Protein AF-A0A9J7HPE2-F1 (afdb_monomer_lite)

Radius of gyration: 26.52 Å; chains: 1; bounding box: 63×33×56 Å

Organism: Branchiostoma floridae (NCBI:txid7739)

Sequence (95 aa):
MSPTNDRYGKKGLVPSTDRIAMAQLAVATSDWVRVDSWESEQDSWLSSVVVARHMKRQVQNKYGSVTESETDGPSRKRRKTQHNGTQPFVMFPST

Secondary structure (DSSP, 8-state):
--PPPGGG--TTPPPHHHHHHHHHHHTTT-SS-----TTTTSSS---HHHHHHHHHHHHHHHH---------------------------PPPP-

pLDDT: mean 80.06, std 19.16, range [41.28, 96.38]

Structure (mmCIF, N/CA/C/O backbone):
data_AF-A0A9J7HPE2-F1
#
_entry.id   AF-A0A9J7HPE2-F1
#
loop_
_atom_site.group_PDB
_atom_site.id
_atom_site.type_symbol
_atom_site.label_atom_id
_atom_site.label_alt_id
_atom_site.label_comp_id
_atom_site.label_asym_id
_atom_site.label_entity_id
_atom_site.label_seq_id
_atom_site.pdbx_PDB_ins_code
_atom_site.Cartn_x
_atom_site.Cartn_y
_atom_site.Cartn_z
_atom_site.occupancy
_atom_site.B_iso_or_equiv
_atom_site.auth_seq_id
_atom_site.auth_comp_id
_atom_site.auth_asym_id
_atom_site.auth_atom_id
_atom_site.pdbx_PDB_model_num
ATOM 1 N N . MET A 1 1 ? -2.844 -3.290 4.970 1.00 88.88 1 MET A N 1
ATOM 2 C CA . MET A 1 1 ? -1.797 -4.059 4.278 1.00 88.88 1 MET A CA 1
ATOM 3 C C . MET A 1 1 ? -1.281 -3.232 3.116 1.00 88.88 1 MET A C 1
ATOM 5 O O . MET A 1 1 ? -2.105 -2.792 2.332 1.00 88.88 1 MET A O 1
ATOM 9 N N . SER A 1 2 ? 0.032 -3.020 3.024 1.00 92.88 2 SER A N 1
ATOM 10 C CA . SER A 1 2 ? 0.678 -2.294 1.919 1.00 92.88 2 SER A CA 1
ATOM 11 C C . SER A 1 2 ? 1.420 -3.293 1.021 1.00 92.88 2 SER A C 1
ATOM 13 O O . SER A 1 2 ? 2.359 -3.929 1.505 1.00 92.88 2 SER A O 1
ATOM 15 N N . PRO A 1 3 ? 0.978 -3.544 -0.225 1.00 91.75 3 PRO A N 1
ATOM 16 C CA . PRO A 1 3 ? 1.695 -4.410 -1.154 1.00 91.75 3 PRO A CA 1
ATOM 17 C C . PRO A 1 3 ? 2.972 -3.738 -1.671 1.00 91.75 3 PRO A C 1
ATOM 19 O O . PRO A 1 3 ? 2.949 -2.607 -2.147 1.00 91.75 3 PRO A O 1
ATOM 22 N N . THR A 1 4 ? 4.086 -4.471 -1.652 1.00 91.81 4 THR A N 1
ATOM 23 C CA . THR A 1 4 ? 5.368 -3.980 -2.176 1.00 91.81 4 THR A CA 1
ATOM 24 C C . THR A 1 4 ? 5.319 -3.692 -3.674 1.00 91.81 4 THR A C 1
ATOM 26 O O . THR A 1 4 ? 4.594 -4.354 -4.417 1.00 91.81 4 THR A O 1
ATOM 29 N N . ASN A 1 5 ? 6.126 -2.732 -4.117 1.00 92.88 5 ASN A N 1
ATOM 30 C CA . ASN A 1 5 ? 6.301 -2.358 -5.517 1.00 92.88 5 ASN A CA 1
ATOM 31 C C . ASN A 1 5 ? 6.845 -3.492 -6.406 1.00 92.88 5 ASN A C 1
ATOM 33 O O . ASN A 1 5 ? 7.686 -4.280 -5.972 1.00 92.88 5 ASN A O 1
ATOM 37 N N . ASP A 1 6 ? 6.440 -3.528 -7.677 1.00 90.25 6 ASP A N 1
ATOM 38 C CA . ASP A 1 6 ? 6.937 -4.511 -8.656 1.00 90.25 6 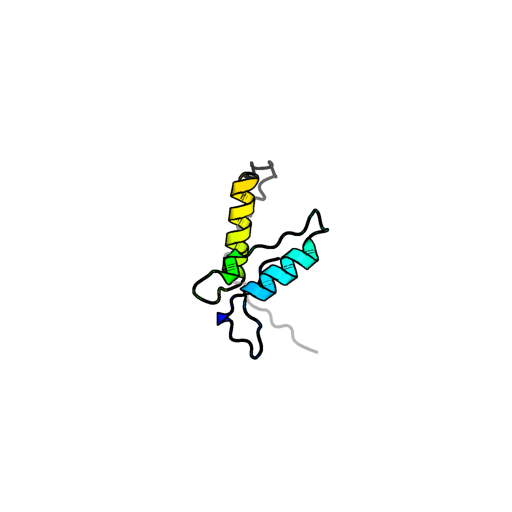ASP A CA 1
ATOM 39 C C . ASP A 1 6 ? 8.446 -4.382 -8.910 1.00 90.25 6 ASP A C 1
ATOM 41 O O . ASP A 1 6 ? 9.149 -5.375 -9.111 1.00 90.25 6 ASP A O 1
ATOM 45 N N . ARG A 1 7 ? 8.987 -3.165 -8.781 1.00 87.12 7 ARG A N 1
ATOM 46 C CA . ARG A 1 7 ? 10.424 -2.877 -8.905 1.00 87.12 7 ARG A CA 1
ATOM 47 C C . ARG A 1 7 ? 11.264 -3.383 -7.738 1.00 87.12 7 ARG A C 1
ATOM 49 O O . ARG A 1 7 ? 12.480 -3.231 -7.770 1.00 87.12 7 ARG A O 1
ATOM 56 N N . TYR A 1 8 ? 10.655 -4.027 -6.742 1.00 86.50 8 TYR A N 1
ATOM 57 C CA . TYR A 1 8 ? 11.398 -4.816 -5.760 1.00 86.50 8 TYR A CA 1
ATOM 58 C C . TYR A 1 8 ? 12.223 -5.932 -6.421 1.00 86.50 8 TYR A C 1
ATOM 60 O O . TYR A 1 8 ? 13.232 -6.361 -5.870 1.00 86.50 8 TYR A O 1
ATOM 68 N N . GLY A 1 9 ? 11.824 -6.393 -7.616 1.00 79.94 9 GLY A N 1
ATOM 69 C CA . GLY A 1 9 ? 12.666 -7.260 -8.444 1.00 79.94 9 GLY A CA 1
ATOM 70 C C . GLY A 1 9 ? 12.768 -8.706 -7.951 1.00 79.94 9 GLY A C 1
ATOM 71 O O . GLY A 1 9 ? 13.653 -9.447 -8.379 1.00 79.94 9 GLY A O 1
ATOM 72 N N . LYS A 1 10 ? 11.863 -9.147 -7.065 1.00 88.44 10 LYS A N 1
ATOM 73 C CA . LYS A 1 10 ? 11.787 -10.554 -6.656 1.00 88.44 10 LYS A CA 1
ATOM 74 C C . LYS A 1 10 ? 11.361 -11.410 -7.851 1.00 88.44 10 LYS A C 1
ATOM 76 O O . LYS A 1 10 ? 10.307 -11.186 -8.442 1.00 88.44 10 LYS A O 1
ATOM 81 N N . LYS A 1 11 ? 12.169 -12.417 -8.194 1.00 89.50 11 LYS A N 1
ATOM 82 C CA . LYS A 1 11 ? 11.874 -13.334 -9.303 1.00 89.50 11 LYS A CA 1
ATOM 83 C C . LYS A 1 11 ? 10.511 -14.006 -9.094 1.00 89.50 11 LYS A C 1
ATOM 85 O O . LYS A 1 11 ? 10.260 -14.569 -8.031 1.00 89.50 11 LYS A O 1
ATOM 90 N N . GLY A 1 12 ? 9.660 -13.949 -10.118 1.00 89.38 12 GLY A N 1
ATOM 91 C CA . GLY A 1 12 ? 8.311 -14.522 -10.083 1.00 89.38 12 GLY A CA 1
ATOM 92 C C . GLY A 1 12 ? 7.289 -13.697 -9.294 1.00 89.38 12 GLY A C 1
ATOM 93 O O . GLY A 1 12 ? 6.234 -14.222 -8.951 1.00 89.38 12 GLY A O 1
ATOM 94 N N . LEU A 1 13 ? 7.585 -12.432 -8.974 1.00 90.62 13 LEU A N 1
ATOM 95 C CA . LEU A 1 13 ? 6.599 -11.543 -8.370 1.00 90.62 13 LEU A CA 1
ATOM 96 C C . LEU A 1 13 ? 5.513 -11.201 -9.398 1.00 90.62 13 LEU A C 1
ATOM 98 O O . LEU A 1 13 ? 5.794 -10.634 -10.450 1.00 90.62 13 LEU A O 1
ATOM 102 N N . VAL A 1 14 ? 4.280 -11.573 -9.068 1.00 92.00 14 VAL A N 1
ATOM 103 C CA . VAL A 1 14 ? 3.072 -11.232 -9.828 1.00 92.00 14 VAL A CA 1
ATOM 104 C C . VAL A 1 14 ? 2.884 -9.704 -9.838 1.00 92.00 14 VAL A C 1
ATOM 106 O O . VAL A 1 14 ? 3.210 -9.076 -8.819 1.00 92.00 14 VAL A O 1
ATOM 109 N N . PRO A 1 15 ? 2.348 -9.106 -10.923 1.00 93.00 15 PRO A N 1
ATOM 110 C CA . PRO A 1 15 ? 2.065 -7.676 -10.987 1.00 93.00 15 PRO A CA 1
ATOM 111 C C . PRO A 1 15 ? 1.328 -7.147 -9.756 1.00 93.00 15 PRO A C 1
ATOM 113 O O . PRO A 1 15 ? 0.475 -7.815 -9.161 1.00 93.00 15 PRO A O 1
ATOM 116 N N . SER A 1 16 ? 1.667 -5.926 -9.361 1.00 92.75 16 SER A N 1
ATOM 117 C CA . SER A 1 16 ? 1.101 -5.264 -8.189 1.00 92.75 16 SER A CA 1
ATOM 118 C C . SER A 1 16 ? -0.414 -5.130 -8.277 1.00 92.75 16 SER A C 1
ATOM 120 O O . SER A 1 16 ? -1.083 -5.326 -7.265 1.00 92.75 16 SER A O 1
ATOM 122 N N . THR A 1 17 ? -0.958 -4.904 -9.474 1.00 93.25 17 THR A N 1
ATOM 123 C CA . THR A 1 17 ? -2.402 -4.845 -9.750 1.00 93.25 17 THR A CA 1
ATOM 124 C C . THR A 1 17 ? -3.131 -6.101 -9.284 1.00 93.25 17 THR A C 1
ATOM 126 O O . THR A 1 17 ? -4.106 -6.013 -8.539 1.00 93.25 17 THR A O 1
ATOM 129 N N . ASP A 1 18 ? -2.619 -7.276 -9.645 1.00 95.38 18 ASP A N 1
ATOM 130 C CA . ASP A 1 18 ? -3.259 -8.552 -9.323 1.00 95.38 18 ASP A CA 1
ATOM 131 C C . ASP A 1 18 ? -3.129 -8.846 -7.828 1.00 95.38 18 ASP A C 1
ATOM 133 O O . ASP A 1 18 ? -4.065 -9.323 -7.186 1.00 95.38 18 ASP A O 1
ATOM 137 N N . ARG A 1 19 ? -1.977 -8.506 -7.234 1.00 95.62 19 ARG A N 1
ATOM 138 C CA . ARG A 1 19 ? -1.750 -8.643 -5.788 1.00 95.62 19 ARG A CA 1
ATOM 139 C C . ARG A 1 19 ? -2.669 -7.737 -4.976 1.00 95.62 19 ARG A C 1
ATOM 141 O O . ARG A 1 19 ? -3.182 -8.180 -3.951 1.00 95.62 19 ARG A O 1
ATOM 148 N N . ILE A 1 20 ? -2.890 -6.499 -5.420 1.00 95.56 20 ILE A N 1
ATOM 149 C CA . ILE A 1 20 ? -3.838 -5.571 -4.796 1.00 95.56 20 ILE A CA 1
ATOM 150 C C . ILE A 1 20 ? -5.254 -6.139 -4.891 1.00 95.56 20 ILE A C 1
ATOM 152 O O . ILE A 1 20 ? -5.925 -6.213 -3.864 1.00 95.56 20 ILE A O 1
ATOM 156 N N . ALA A 1 21 ? -5.683 -6.591 -6.072 1.00 95.69 21 ALA A N 1
ATOM 157 C CA . ALA A 1 21 ? -7.017 -7.157 -6.269 1.00 95.69 21 ALA A CA 1
ATOM 158 C C . ALA A 1 21 ? -7.249 -8.390 -5.379 1.00 95.69 21 ALA A C 1
ATOM 160 O O . ALA A 1 21 ? -8.239 -8.460 -4.651 1.00 95.69 21 ALA A O 1
ATOM 161 N N . MET A 1 22 ? -6.296 -9.328 -5.354 1.00 96.38 22 MET A N 1
ATOM 162 C CA . MET A 1 22 ? -6.358 -10.496 -4.471 1.00 96.38 22 MET A CA 1
ATOM 163 C C . MET A 1 22 ? -6.412 -10.095 -2.996 1.00 96.38 22 MET A C 1
ATOM 165 O O . MET A 1 22 ? -7.216 -10.632 -2.237 1.00 96.38 22 MET A O 1
ATOM 169 N N . ALA A 1 23 ?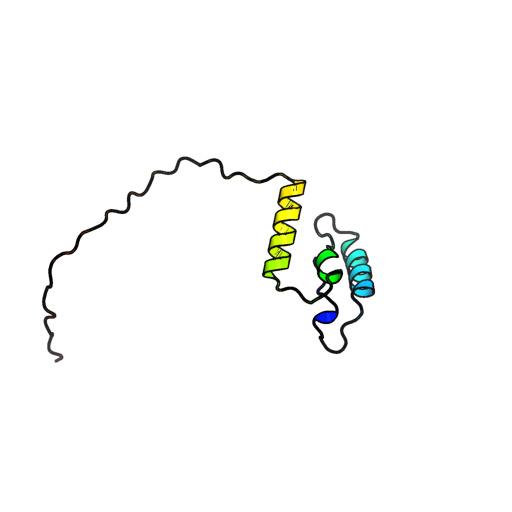 -5.583 -9.137 -2.577 1.00 95.38 23 ALA A N 1
ATOM 170 C CA . ALA A 1 23 ? -5.567 -8.674 -1.197 1.00 95.38 23 ALA A CA 1
ATOM 171 C C . ALA A 1 23 ? -6.878 -7.984 -0.802 1.00 95.38 23 ALA A C 1
ATOM 173 O O . ALA A 1 23 ? -7.355 -8.193 0.309 1.00 95.38 23 ALA A O 1
ATOM 174 N N . GLN A 1 24 ? -7.468 -7.186 -1.696 1.00 95.38 24 GLN A N 1
ATOM 175 C CA . GLN A 1 24 ? -8.756 -6.529 -1.471 1.00 95.38 24 GLN A CA 1
ATOM 176 C C . GLN A 1 24 ? -9.873 -7.554 -1.280 1.00 95.38 24 GLN A C 1
ATOM 178 O O . GLN A 1 24 ? -10.648 -7.427 -0.337 1.00 95.38 24 GLN A O 1
ATOM 183 N N . LEU A 1 25 ? -9.908 -8.597 -2.113 1.00 96.31 25 LEU A N 1
ATOM 184 C CA . LEU A 1 25 ? -10.851 -9.706 -1.955 1.00 96.31 25 LEU A CA 1
ATOM 185 C C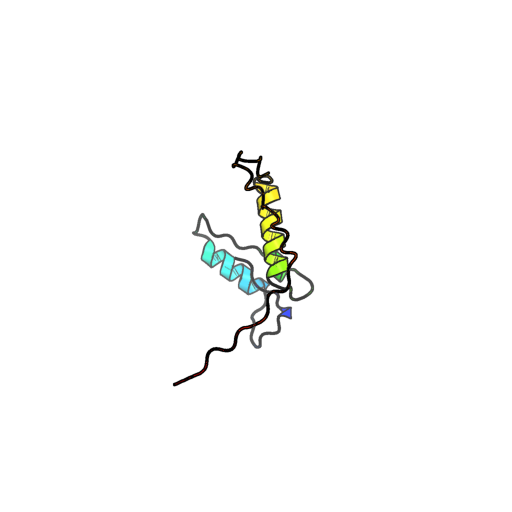 . LEU A 1 25 ? -10.631 -10.451 -0.633 1.00 96.31 25 LEU A C 1
ATOM 187 O O . LEU A 1 25 ? -11.591 -10.745 0.073 1.00 96.31 25 LEU A O 1
ATOM 191 N N . ALA A 1 26 ? -9.375 -10.707 -0.261 1.00 95.62 26 ALA A N 1
ATOM 192 C CA . ALA A 1 26 ? -9.041 -11.427 0.965 1.00 95.62 2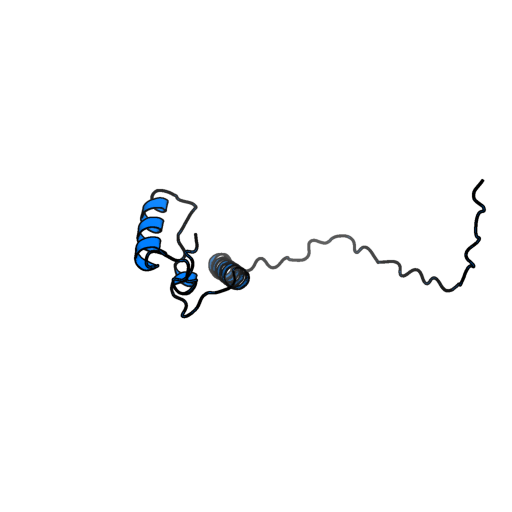6 ALA A CA 1
ATOM 193 C C . ALA A 1 26 ? -9.450 -10.676 2.243 1.00 95.62 26 ALA A C 1
ATOM 195 O O . ALA A 1 26 ? -9.795 -11.307 3.239 1.00 95.62 26 ALA A O 1
ATOM 196 N N . VAL A 1 27 ? -9.417 -9.340 2.229 1.00 96.19 27 VAL A N 1
ATOM 197 C CA . VAL A 1 27 ? -9.822 -8.520 3.384 1.00 96.19 27 VAL A CA 1
ATOM 198 C C . VAL A 1 27 ? -11.263 -8.017 3.297 1.00 96.19 27 VAL A C 1
ATOM 200 O O . VAL A 1 27 ? -11.688 -7.284 4.184 1.00 96.19 27 VAL A O 1
ATOM 203 N N . ALA A 1 28 ? -12.027 -8.398 2.268 1.00 94.12 28 ALA A N 1
ATOM 204 C CA . ALA A 1 28 ? -13.363 -7.855 2.012 1.00 94.12 28 ALA A CA 1
ATOM 205 C C . ALA A 1 28 ? -14.347 -8.060 3.178 1.00 94.12 28 ALA A C 1
ATOM 207 O O . ALA A 1 28 ? -15.238 -7.242 3.378 1.00 94.12 28 ALA A O 1
ATOM 208 N N . THR A 1 29 ? -14.177 -9.128 3.962 1.00 94.69 29 THR A N 1
ATOM 209 C CA . THR A 1 29 ? -15.023 -9.452 5.124 1.00 94.69 29 THR A CA 1
ATOM 210 C C . THR A 1 29 ? -14.454 -8.950 6.453 1.00 94.69 29 THR A C 1
ATOM 212 O O . THR A 1 29 ? -14.931 -9.349 7.511 1.00 94.69 29 THR A O 1
ATOM 215 N N . SER A 1 30 ? -13.382 -8.156 6.430 1.00 95.19 30 SER A N 1
ATOM 216 C CA . SER A 1 30 ? -12.699 -7.677 7.630 1.00 95.19 30 SER A CA 1
ATOM 217 C C . SER A 1 30 ? -12.964 -6.189 7.847 1.00 95.19 30 SER A C 1
ATOM 219 O O . SER A 1 30 ? -12.563 -5.356 7.039 1.00 95.19 30 SER A O 1
ATOM 221 N N . ASP A 1 31 ? -13.501 -5.845 9.015 1.00 93.44 31 ASP A N 1
ATOM 222 C CA . ASP A 1 31 ? -13.834 -4.456 9.356 1.00 93.44 31 ASP A CA 1
ATOM 223 C C . ASP A 1 31 ? -12.620 -3.603 9.763 1.00 93.44 31 ASP A C 1
ATOM 225 O O . ASP A 1 31 ? -12.671 -2.372 9.740 1.00 93.44 31 ASP A O 1
ATOM 229 N N . TRP A 1 32 ? -11.507 -4.235 10.147 1.00 94.06 32 TRP A N 1
ATOM 230 C CA . TRP A 1 32 ? -10.357 -3.543 10.746 1.00 94.06 32 TRP A CA 1
ATOM 231 C C . TRP A 1 32 ? -9.103 -3.537 9.862 1.00 94.06 32 TRP A C 1
ATOM 233 O O . TRP A 1 32 ? -8.258 -2.647 9.990 1.00 94.06 32 TRP A O 1
ATOM 243 N N . VAL A 1 33 ? -8.977 -4.483 8.926 1.00 94.31 33 VAL A N 1
ATOM 244 C CA . VAL A 1 33 ? -7.878 -4.536 7.950 1.00 94.31 33 VAL A CA 1
ATOM 245 C C . VAL A 1 33 ? -8.322 -3.952 6.613 1.00 94.31 33 VAL A C 1
ATOM 247 O O . VAL A 1 33 ? -9.306 -4.387 6.031 1.00 94.31 33 VAL A O 1
ATOM 250 N N . ARG A 1 34 ? -7.544 -3.004 6.077 1.00 93.69 34 ARG A N 1
ATOM 251 C CA . ARG A 1 34 ? -7.715 -2.452 4.721 1.00 93.69 34 ARG A CA 1
ATOM 252 C C . ARG A 1 34 ? -6.428 -2.568 3.916 1.00 93.69 34 ARG A C 1
ATOM 254 O O . ARG A 1 34 ? -5.343 -2.580 4.501 1.00 93.69 34 ARG A O 1
ATOM 261 N N . VAL A 1 35 ? -6.531 -2.631 2.591 1.00 95.12 35 VAL A N 1
ATOM 262 C CA . VAL A 1 35 ? -5.377 -2.562 1.678 1.00 95.12 35 VAL A CA 1
ATOM 263 C C . VAL A 1 35 ? -5.051 -1.100 1.364 1.00 95.12 35 VAL A C 1
ATOM 265 O O . VAL A 1 35 ? -5.958 -0.292 1.190 1.00 95.12 35 VAL A O 1
ATOM 268 N N . ASP A 1 36 ? -3.765 -0.771 1.322 1.00 94.44 36 ASP A N 1
ATOM 269 C CA . ASP A 1 36 ? -3.221 0.531 0.938 1.00 94.44 36 ASP A CA 1
ATOM 270 C C . ASP A 1 36 ? -2.328 0.332 -0.294 1.00 94.44 36 ASP A C 1
ATOM 272 O O . ASP A 1 36 ? -1.298 -0.331 -0.196 1.00 94.44 36 ASP A O 1
ATOM 276 N N . SER A 1 37 ? -2.744 0.828 -1.462 1.00 94.38 37 SER A N 1
ATOM 277 C CA . SER A 1 37 ? -2.044 0.626 -2.744 1.00 94.38 37 SER A CA 1
ATOM 278 C C . SER A 1 37 ? -0.893 1.608 -2.980 1.00 94.38 37 SER A C 1
ATOM 280 O O . SER A 1 37 ? -0.149 1.466 -3.953 1.00 94.38 37 SER A O 1
ATOM 282 N N . TRP A 1 38 ? -0.703 2.575 -2.077 1.00 94.88 38 TRP A N 1
ATOM 283 C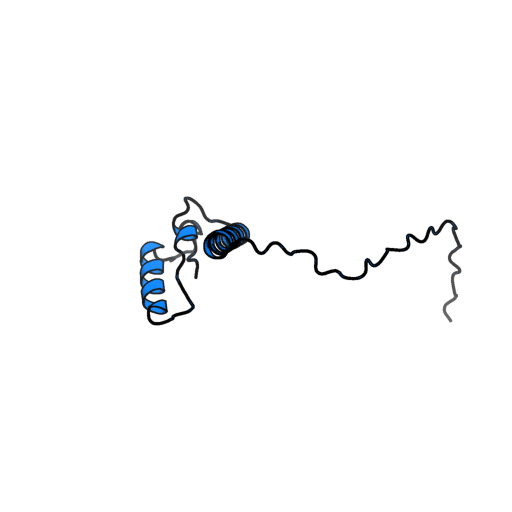 CA . TRP A 1 38 ? 0.223 3.685 -2.277 1.00 94.88 38 TRP A CA 1
ATOM 284 C C . TRP A 1 38 ? 1.668 3.241 -2.548 1.00 94.88 38 TRP A C 1
ATOM 286 O O . TRP A 1 38 ? 2.301 3.785 -3.446 1.00 94.88 38 TRP A O 1
ATOM 296 N N . GLU A 1 39 ? 2.200 2.248 -1.825 1.00 94.06 39 GLU A N 1
ATOM 297 C CA . GLU A 1 39 ? 3.581 1.756 -2.012 1.00 94.06 39 GLU A CA 1
ATOM 298 C C . GLU A 1 39 ? 3.800 1.125 -3.397 1.00 94.06 39 GLU A C 1
ATOM 300 O O . GLU A 1 39 ? 4.842 1.324 -4.031 1.00 94.06 39 GLU A O 1
ATOM 305 N N . SER A 1 40 ? 2.816 0.369 -3.882 1.00 92.44 40 SER A N 1
ATOM 306 C CA . SER A 1 40 ? 2.876 -0.279 -5.192 1.00 92.44 40 SER A CA 1
ATOM 307 C C . SER A 1 40 ? 2.753 0.689 -6.365 1.00 92.44 40 SER A C 1
ATOM 309 O O . SER A 1 40 ? 3.288 0.399 -7.428 1.00 92.44 40 SER A O 1
ATOM 311 N N . GLU A 1 41 ? 2.102 1.835 -6.171 1.00 92.25 41 GLU A N 1
ATOM 312 C CA . GLU A 1 41 ? 1.929 2.869 -7.202 1.00 92.25 41 GLU A CA 1
ATOM 313 C C . GLU A 1 41 ? 3.178 3.742 -7.400 1.00 92.25 41 GLU A C 1
ATOM 315 O O . GLU A 1 41 ? 3.221 4.564 -8.310 1.00 92.25 41 GLU A O 1
ATOM 320 N N . GLN A 1 42 ? 4.201 3.595 -6.554 1.00 93.06 42 GLN A N 1
ATOM 321 C CA . GLN A 1 42 ? 5.415 4.404 -6.654 1.00 93.06 42 GLN A CA 1
ATOM 322 C C . GLN A 1 42 ? 6.278 4.007 -7.860 1.00 93.06 42 GLN A C 1
ATOM 324 O O . GLN A 1 42 ? 6.344 2.848 -8.260 1.00 93.06 42 GLN A O 1
ATOM 329 N N . ASP A 1 43 ? 7.043 4.956 -8.393 1.00 89.31 43 ASP A N 1
ATOM 330 C CA . ASP A 1 43 ? 7.931 4.704 -9.538 1.00 89.31 43 ASP A CA 1
ATOM 331 C C . ASP A 1 43 ? 9.140 3.819 -9.208 1.00 89.31 43 ASP A C 1
ATOM 333 O O . ASP A 1 43 ? 9.880 3.421 -10.104 1.00 89.31 43 ASP A O 1
ATOM 337 N N . SER A 1 44 ? 9.400 3.531 -7.932 1.00 90.62 44 SER A N 1
ATOM 338 C CA . SER A 1 44 ? 10.540 2.731 -7.480 1.00 90.62 44 SER A CA 1
ATOM 339 C C . SER A 1 44 ? 10.229 2.017 -6.169 1.00 90.62 44 SER A C 1
ATOM 341 O O . SER A 1 44 ? 9.278 2.356 -5.463 1.00 90.62 44 SER A O 1
ATOM 343 N N . TRP A 1 45 ? 11.039 1.010 -5.837 1.00 90.19 45 TRP A N 1
ATOM 344 C CA . TRP A 1 45 ? 10.950 0.365 -4.535 1.00 90.19 45 TRP A CA 1
ATOM 345 C C . TRP A 1 45 ? 11.322 1.345 -3.416 1.00 90.19 45 TRP A C 1
ATOM 347 O O . TRP A 1 45 ? 12.365 2.000 -3.466 1.00 90.19 45 TRP A O 1
ATOM 357 N N . LEU A 1 46 ? 10.474 1.412 -2.390 1.00 92.31 46 LEU A N 1
ATOM 358 C CA . LEU A 1 46 ? 10.679 2.253 -1.220 1.00 92.31 46 LEU A CA 1
ATOM 359 C C . LEU A 1 46 ? 11.122 1.427 -0.016 1.00 92.31 46 LEU A C 1
ATOM 361 O O . LEU A 1 46 ? 10.668 0.306 0.198 1.00 92.31 46 LEU A O 1
ATOM 365 N N . SER A 1 47 ? 11.947 2.029 0.841 1.00 93.69 47 SER A N 1
ATOM 366 C CA . SER A 1 47 ? 12.241 1.435 2.142 1.00 93.69 47 SER A CA 1
ATOM 367 C C . SER A 1 47 ? 11.008 1.466 3.051 1.00 93.69 47 SER A C 1
ATOM 369 O O . SER A 1 47 ? 10.232 2.427 3.057 1.00 93.69 47 SER A O 1
ATOM 371 N N . SER A 1 48 ? 10.859 0.446 3.899 1.00 94.81 48 SER A N 1
ATOM 372 C CA . SER A 1 48 ? 9.706 0.317 4.802 1.00 94.81 48 SER A CA 1
ATOM 373 C C . SER A 1 48 ? 9.554 1.500 5.771 1.00 94.81 48 SER A C 1
ATOM 375 O O . SER A 1 48 ? 8.442 1.812 6.190 1.00 94.81 48 SER A O 1
ATOM 377 N N . VAL A 1 49 ? 10.640 2.221 6.085 1.00 96.31 49 VAL A N 1
ATOM 378 C CA . VAL A 1 49 ? 10.594 3.457 6.892 1.00 96.31 49 VAL A CA 1
ATOM 379 C C . VAL A 1 49 ? 9.804 4.565 6.185 1.00 96.31 49 VAL A C 1
ATOM 381 O O . VAL A 1 49 ? 9.079 5.320 6.836 1.00 96.31 49 VAL A O 1
ATOM 384 N N . VAL A 1 50 ? 9.918 4.675 4.858 1.00 95.69 50 VAL A N 1
ATOM 385 C CA . VAL A 1 50 ? 9.166 5.664 4.070 1.00 95.69 50 VAL A CA 1
ATOM 386 C C . VAL A 1 50 ? 7.680 5.312 4.056 1.00 95.69 50 VAL A C 1
ATOM 388 O O . VAL A 1 50 ? 6.849 6.195 4.278 1.00 95.69 50 VAL A O 1
ATOM 391 N N . VAL A 1 51 ? 7.356 4.029 3.890 1.00 95.50 51 VAL A N 1
ATOM 392 C CA . VAL A 1 51 ? 5.980 3.512 3.937 1.00 95.50 51 VAL A CA 1
ATOM 393 C C . VAL A 1 51 ? 5.354 3.754 5.312 1.00 95.50 51 VAL A C 1
ATOM 395 O O . VAL A 1 51 ? 4.285 4.350 5.410 1.00 95.50 51 VAL A O 1
ATOM 398 N N . ALA A 1 52 ? 6.056 3.422 6.399 1.00 95.31 52 ALA A N 1
ATOM 399 C CA . ALA A 1 52 ? 5.579 3.677 7.760 1.00 95.31 52 ALA A CA 1
ATOM 400 C C . ALA A 1 52 ? 5.316 5.172 8.016 1.00 95.31 52 ALA A C 1
ATOM 402 O O . ALA A 1 52 ? 4.309 5.545 8.622 1.00 95.31 52 ALA A O 1
ATOM 403 N N . ARG A 1 53 ? 6.187 6.056 7.508 1.00 96.06 53 ARG A N 1
ATOM 404 C CA . ARG A 1 53 ? 5.986 7.509 7.592 1.00 96.06 53 ARG A CA 1
ATOM 405 C C . ARG A 1 53 ? 4.760 7.962 6.797 1.00 96.06 53 ARG A C 1
ATOM 407 O O . ARG A 1 53 ? 4.038 8.841 7.264 1.00 96.06 53 ARG A O 1
ATOM 414 N N . HIS A 1 54 ? 4.516 7.382 5.621 1.00 95.19 54 HIS A N 1
ATOM 415 C CA . HIS A 1 54 ? 3.296 7.629 4.854 1.00 95.19 54 HIS A CA 1
ATOM 416 C C . HIS A 1 54 ? 2.051 7.231 5.653 1.00 95.19 54 HIS A C 1
ATOM 418 O O . HIS A 1 54 ? 1.182 8.074 5.862 1.00 95.19 54 HIS A O 1
ATOM 424 N N . MET A 1 55 ? 2.007 6.008 6.188 1.00 94.31 55 MET A N 1
ATOM 425 C CA . MET A 1 55 ? 0.871 5.528 6.981 1.00 94.31 55 MET A CA 1
ATOM 426 C C . MET A 1 55 ? 0.624 6.395 8.222 1.00 94.31 55 MET A C 1
ATOM 428 O O . MET A 1 55 ? -0.520 6.742 8.507 1.00 94.31 55 MET A O 1
ATOM 432 N N . LYS A 1 56 ? 1.684 6.824 8.924 1.00 94.50 56 LYS A N 1
ATOM 433 C CA . LYS A 1 56 ? 1.559 7.756 10.057 1.00 94.50 56 LYS A CA 1
ATOM 434 C C . LYS A 1 56 ? 0.873 9.059 9.640 1.00 94.50 56 LYS A C 1
ATOM 436 O O . LYS A 1 56 ? -0.055 9.491 10.317 1.00 94.50 56 LYS A O 1
ATOM 441 N N . ARG A 1 57 ? 1.292 9.657 8.519 1.00 94.44 57 ARG A N 1
ATOM 442 C CA . ARG A 1 57 ? 0.656 10.873 7.983 1.00 94.44 57 ARG A CA 1
ATOM 443 C C . ARG A 1 57 ? -0.800 10.629 7.595 1.00 94.44 57 ARG A C 1
ATOM 445 O O . ARG A 1 57 ? -1.643 11.450 7.921 1.00 94.44 57 ARG A O 1
ATOM 452 N N . GLN A 1 58 ? -1.115 9.495 6.969 1.00 93.44 58 GLN A N 1
ATOM 453 C CA . GLN A 1 58 ? -2.499 9.129 6.635 1.00 93.44 58 GLN A CA 1
ATOM 454 C C . GLN A 1 58 ? -3.390 9.041 7.880 1.00 93.44 58 GLN A C 1
ATOM 456 O O . GLN A 1 58 ? -4.510 9.546 7.879 1.00 93.44 58 GLN A O 1
ATOM 461 N N . VAL A 1 59 ? -2.890 8.431 8.957 1.00 93.00 59 VAL A N 1
ATOM 462 C CA . VAL A 1 59 ? -3.603 8.343 10.241 1.00 93.00 59 VAL A CA 1
ATOM 463 C C . VAL A 1 59 ? -3.789 9.733 10.850 1.00 93.00 59 VAL A C 1
ATOM 465 O O . VAL A 1 59 ? -4.906 10.084 11.210 1.00 93.00 59 VAL A O 1
ATOM 468 N N . GLN A 1 60 ? -2.734 10.549 10.905 1.00 93.75 60 GLN A N 1
ATOM 469 C CA . GLN A 1 60 ? -2.807 11.917 11.435 1.00 93.75 60 GLN A CA 1
ATOM 470 C C . GLN A 1 60 ? -3.779 12.799 10.645 1.00 93.75 60 GLN A C 1
ATOM 472 O O . GLN A 1 60 ? -4.534 13.562 11.235 1.00 93.75 60 GLN A O 1
ATOM 477 N N . ASN A 1 61 ? -3.808 12.666 9.320 1.00 92.94 61 ASN A N 1
ATOM 478 C CA . ASN A 1 61 ? -4.734 13.414 8.475 1.00 92.94 61 ASN A CA 1
ATOM 479 C C . ASN A 1 61 ? -6.193 12.995 8.709 1.00 92.94 61 ASN A C 1
ATOM 481 O O . ASN A 1 61 ? -7.087 13.825 8.586 1.00 92.94 61 ASN A O 1
ATOM 485 N N . LYS A 1 62 ? -6.445 11.720 9.035 1.00 91.06 62 LYS A N 1
ATOM 486 C CA . LYS A 1 62 ? -7.802 11.196 9.258 1.00 91.06 62 LYS A CA 1
ATOM 487 C C . LYS A 1 62 ? -8.332 11.424 10.671 1.00 91.06 62 LYS A C 1
ATOM 489 O O . LYS A 1 62 ? -9.525 11.650 10.822 1.00 91.06 62 LYS A O 1
ATOM 494 N N . TYR A 1 63 ? -7.475 11.340 11.684 1.00 92.88 63 TYR A N 1
ATOM 495 C CA . TYR A 1 63 ? -7.883 11.360 13.095 1.00 92.88 63 TYR A CA 1
ATOM 496 C C . TYR A 1 63 ? -7.329 12.558 13.878 1.00 92.88 63 TYR A C 1
ATOM 498 O O . TYR A 1 63 ? -7.544 12.657 15.082 1.00 92.88 63 TYR A O 1
ATOM 506 N N . GLY A 1 64 ? -6.624 13.470 13.206 1.00 87.38 64 GLY A N 1
ATOM 507 C CA . GLY A 1 64 ? -5.894 14.562 13.839 1.00 87.38 64 GLY A CA 1
ATOM 508 C C . GLY A 1 64 ? -4.516 14.132 14.347 1.00 87.38 64 GLY A C 1
ATOM 509 O O . GLY A 1 64 ? -4.214 12.951 14.549 1.00 87.38 64 GLY A O 1
ATOM 510 N N . SER A 1 65 ? -3.636 15.110 14.549 1.00 76.88 65 SER A N 1
ATOM 511 C CA . SER A 1 65 ? -2.393 14.880 15.277 1.00 76.88 65 SER A CA 1
ATOM 512 C C . SER A 1 65 ? -2.702 14.754 16.763 1.00 76.88 65 SER A C 1
ATOM 514 O O . SER A 1 65 ? -3.232 15.692 17.355 1.00 76.88 65 SER A O 1
ATOM 516 N N . VAL A 1 66 ? -2.298 13.646 17.383 1.00 70.81 66 VAL A N 1
ATOM 517 C CA . VAL A 1 66 ? -2.131 13.617 18.837 1.00 70.81 66 VAL A CA 1
ATOM 518 C C . VAL A 1 66 ? -0.981 14.570 19.152 1.00 70.81 66 VAL A C 1
ATOM 520 O O . VAL A 1 66 ? 0.188 14.236 18.966 1.00 70.81 66 VAL A O 1
ATOM 523 N N . THR A 1 67 ? -1.311 15.797 19.540 1.00 63.22 67 THR A N 1
ATOM 524 C CA . THR A 1 67 ? -0.391 16.622 20.311 1.00 63.22 67 THR A CA 1
ATOM 525 C C . THR A 1 67 ? -0.315 15.946 21.667 1.00 63.22 67 THR A C 1
ATOM 527 O O . THR A 1 67 ? -1.320 15.898 22.374 1.00 63.22 67 THR A O 1
ATOM 530 N N . GLU A 1 68 ? 0.830 15.364 22.012 1.00 59.44 68 GLU A N 1
ATOM 531 C CA . GLU A 1 68 ? 1.137 15.070 23.409 1.00 59.44 68 GLU A CA 1
ATOM 532 C C . GLU A 1 68 ? 1.105 16.417 24.144 1.00 59.44 68 GLU A C 1
ATOM 534 O O . GLU A 1 68 ? 2.094 17.142 24.189 1.00 59.44 68 GLU A O 1
ATOM 539 N N . SER A 1 69 ? -0.071 16.823 24.625 1.00 47.44 69 SER A N 1
ATOM 540 C CA . SER A 1 69 ? -0.171 17.869 25.627 1.00 47.44 69 SER A CA 1
ATOM 541 C C . SER A 1 69 ? 0.515 17.307 26.859 1.00 47.44 69 SER A C 1
ATOM 543 O O . SER A 1 69 ? 0.080 16.277 27.378 1.00 47.44 69 SER A O 1
ATOM 545 N N . GLU A 1 70 ? 1.610 17.955 27.244 1.00 54.12 70 GLU A N 1
ATOM 546 C CA . GLU A 1 70 ? 2.415 17.711 28.434 1.00 54.12 70 GLU A CA 1
ATOM 547 C C . GLU A 1 70 ? 1.572 17.142 29.584 1.00 54.12 70 GLU A C 1
ATOM 549 O O . GLU A 1 70 ? 0.868 17.865 30.286 1.00 54.12 70 GLU A O 1
ATOM 554 N N . THR A 1 71 ? 1.635 15.827 29.799 1.00 48.22 71 THR A N 1
ATOM 555 C CA . THR A 1 71 ? 1.263 15.275 31.098 1.00 48.22 71 THR A CA 1
ATOM 556 C C . THR A 1 71 ? 2.390 15.623 32.052 1.00 48.22 71 THR A C 1
ATOM 558 O O . THR A 1 71 ? 3.484 15.062 31.966 1.00 48.22 71 THR A O 1
ATOM 561 N N . ASP A 1 72 ? 2.088 16.591 32.909 1.00 53.75 72 ASP A N 1
ATOM 562 C CA . ASP A 1 72 ? 2.837 17.064 34.065 1.00 53.75 72 ASP A CA 1
ATOM 563 C C . ASP A 1 72 ? 3.459 15.886 34.842 1.00 53.75 72 ASP A C 1
ATOM 565 O O . ASP A 1 72 ? 2.807 15.178 35.611 1.00 53.75 72 ASP A O 1
ATOM 569 N N . GLY A 1 73 ? 4.729 15.602 34.557 1.00 56.44 73 GLY A N 1
ATOM 570 C CA . GLY A 1 73 ? 5.517 14.557 35.200 1.00 56.44 73 GLY A CA 1
ATOM 571 C C . GLY A 1 73 ? 6.752 15.194 35.828 1.00 56.44 73 GLY A C 1
ATOM 572 O O . GLY A 1 73 ? 7.412 16.001 35.166 1.00 56.44 73 GLY A O 1
ATOM 573 N N . PRO A 1 74 ? 7.106 14.874 37.088 1.00 50.47 74 PRO A N 1
ATOM 574 C CA . PRO A 1 74 ? 8.134 15.615 37.799 1.00 50.47 74 PRO A CA 1
ATOM 575 C C . PRO A 1 74 ? 9.471 15.500 37.068 1.00 50.47 74 PRO A C 1
ATOM 577 O O . PRO A 1 74 ? 10.050 14.421 36.916 1.00 50.47 74 PRO A O 1
ATOM 580 N N . SER A 1 75 ? 9.953 16.662 36.629 1.00 51.00 75 SER A N 1
ATOM 581 C CA . SER A 1 75 ? 11.240 16.871 35.982 1.00 51.00 75 SER A CA 1
ATOM 582 C C . SER A 1 75 ? 12.357 16.241 36.818 1.00 51.00 75 SER A C 1
ATOM 584 O O . SER A 1 75 ? 12.775 16.777 37.850 1.00 51.00 75 SER A O 1
ATOM 586 N N . ARG A 1 76 ? 12.870 15.081 36.385 1.00 54.56 76 ARG A N 1
ATOM 587 C CA . ARG A 1 76 ? 14.112 14.521 36.929 1.00 54.56 76 ARG A CA 1
ATOM 588 C C . ARG A 1 76 ? 15.255 15.438 36.509 1.00 54.56 76 ARG A C 1
ATOM 590 O O . ARG A 1 76 ? 15.874 15.244 35.464 1.00 54.56 76 ARG A O 1
ATOM 597 N N . LYS A 1 77 ? 15.556 16.437 37.345 1.00 53.22 77 LYS A N 1
ATOM 598 C CA . LYS A 1 77 ? 16.788 17.224 37.254 1.00 53.22 77 LYS A CA 1
ATOM 599 C C . LYS A 1 77 ? 17.970 16.255 37.281 1.00 53.22 77 LYS A C 1
ATOM 601 O O . LYS A 1 77 ? 18.330 15.721 38.329 1.00 53.22 77 LYS A O 1
ATOM 606 N N . ARG A 1 78 ? 18.583 16.022 36.118 1.00 52.66 78 ARG A N 1
ATOM 607 C CA . ARG A 1 78 ? 19.880 15.348 36.007 1.00 52.66 78 ARG A CA 1
ATOM 608 C C . ARG A 1 78 ? 20.890 16.170 36.809 1.00 52.66 78 ARG A C 1
ATOM 610 O O . ARG A 1 78 ? 21.326 17.226 36.357 1.00 52.66 78 ARG A O 1
ATOM 617 N N . ARG A 1 79 ? 21.259 15.705 38.007 1.00 49.62 79 ARG A N 1
ATOM 618 C CA . ARG A 1 79 ? 22.416 16.233 38.742 1.00 49.62 79 ARG A CA 1
ATOM 619 C C . ARG A 1 79 ? 23.661 15.962 37.900 1.00 49.62 79 ARG A C 1
ATOM 621 O O . ARG A 1 79 ? 24.049 14.812 37.714 1.00 49.62 79 ARG A O 1
ATOM 628 N N . LYS A 1 80 ? 24.278 17.020 37.378 1.00 41.28 80 LYS A N 1
ATOM 629 C CA . LYS A 1 80 ? 25.606 16.958 36.765 1.00 41.28 80 LYS A CA 1
ATOM 630 C C . LYS A 1 80 ? 26.622 16.898 37.905 1.00 41.28 80 LYS A C 1
ATOM 632 O O . LYS A 1 80 ? 26.978 17.926 38.469 1.00 41.28 80 LYS A O 1
ATOM 637 N N . THR A 1 81 ? 27.026 15.694 38.298 1.00 48.47 81 THR A N 1
ATOM 638 C CA . THR A 1 81 ? 28.155 15.518 39.217 1.00 48.47 81 THR A CA 1
ATOM 639 C C . THR A 1 81 ? 29.421 15.920 38.467 1.00 48.47 81 THR A C 1
ATOM 641 O O . THR A 1 81 ? 29.819 15.245 37.521 1.00 48.47 81 THR A O 1
ATOM 644 N N . GLN A 1 82 ? 30.028 17.044 38.851 1.00 51.16 82 GLN A N 1
ATOM 645 C CA . GLN A 1 82 ? 31.413 17.320 38.489 1.00 51.16 82 GLN A CA 1
ATOM 646 C C . GLN A 1 82 ? 32.297 16.360 39.285 1.00 51.16 82 GLN A C 1
ATOM 648 O O . GLN A 1 82 ? 32.424 16.491 40.497 1.00 51.16 82 GLN A O 1
ATOM 653 N N . HIS A 1 83 ? 32.884 15.382 38.607 1.00 46.34 83 HIS A N 1
ATOM 654 C CA . HIS A 1 83 ? 34.062 14.689 39.102 1.00 46.34 83 HIS A CA 1
ATOM 655 C C . HIS A 1 83 ? 35.261 15.401 38.470 1.00 46.34 83 HIS A C 1
ATOM 657 O O . HIS A 1 83 ? 35.665 15.090 37.354 1.00 46.34 83 HIS A O 1
ATOM 663 N N . ASN A 1 84 ? 35.844 16.346 39.203 1.00 47.00 84 ASN A N 1
ATOM 664 C CA . ASN A 1 84 ? 37.263 16.664 39.080 1.00 47.00 84 ASN A CA 1
ATOM 665 C C . ASN A 1 84 ? 37.996 15.806 40.110 1.00 47.00 84 ASN A C 1
ATOM 667 O O . ASN A 1 84 ? 37.633 15.834 41.283 1.00 47.00 84 ASN A O 1
ATOM 671 N N . GLY A 1 85 ? 39.011 15.059 39.680 1.00 42.47 85 GLY A N 1
ATOM 672 C CA . GLY A 1 85 ? 39.906 14.363 40.603 1.00 42.47 85 GLY A CA 1
ATOM 673 C C . GLY A 1 85 ? 40.344 13.001 40.097 1.00 42.47 85 GLY A C 1
ATOM 674 O O . GLY A 1 85 ? 39.712 11.994 40.391 1.00 42.47 85 GLY A O 1
ATOM 675 N N . THR A 1 86 ? 41.439 12.983 39.343 1.00 55.56 86 THR A N 1
ATOM 676 C CA . THR A 1 86 ? 42.312 11.819 39.172 1.00 55.56 86 THR A CA 1
ATOM 677 C C . THR A 1 86 ? 42.482 11.085 40.504 1.00 55.56 86 THR A C 1
ATOM 679 O O . THR A 1 86 ? 42.940 11.683 41.475 1.00 55.56 86 THR A O 1
ATOM 682 N N . GLN A 1 87 ? 42.138 9.800 40.546 1.00 52.66 87 GLN A N 1
ATOM 683 C CA . GLN A 1 87 ? 42.519 8.886 41.623 1.00 52.66 87 GLN A CA 1
ATOM 684 C C . GLN A 1 87 ? 43.245 7.698 40.973 1.00 52.66 87 GLN A C 1
ATOM 686 O O . GLN A 1 87 ? 42.742 7.166 39.979 1.00 52.66 87 GLN A O 1
ATOM 691 N N . PRO A 1 88 ? 44.446 7.323 41.445 1.00 52.41 88 PRO A N 1
ATOM 692 C CA . PRO A 1 88 ? 45.273 6.322 40.786 1.00 52.41 88 PRO A CA 1
ATOM 693 C C . PRO A 1 88 ? 44.686 4.914 40.939 1.00 52.41 88 PRO A C 1
ATOM 695 O O . PRO A 1 88 ? 44.114 4.557 41.968 1.00 52.41 88 PRO A O 1
ATOM 698 N N . PHE A 1 89 ? 44.861 4.107 39.894 1.00 49.38 89 PHE A N 1
ATOM 699 C CA . PHE A 1 89 ? 44.502 2.693 39.865 1.00 49.38 89 PHE A CA 1
ATOM 700 C C . PHE A 1 89 ? 45.422 1.931 40.832 1.00 49.38 89 PHE A C 1
ATOM 702 O O . PHE A 1 89 ? 46.620 1.807 40.581 1.00 49.38 89 PHE A O 1
ATOM 709 N N . VAL A 1 90 ? 44.887 1.437 41.948 1.00 56.94 90 VAL A N 1
ATOM 710 C CA . VAL A 1 90 ? 45.603 0.484 42.804 1.00 56.94 90 VAL A CA 1
ATOM 711 C C . VAL A 1 90 ? 45.498 -0.906 42.168 1.00 56.94 90 VAL A C 1
ATOM 713 O O . VAL A 1 90 ? 44.403 -1.440 42.004 1.00 56.94 90 VAL A O 1
ATOM 716 N N . MET A 1 91 ? 46.631 -1.480 41.748 1.00 52.06 91 MET A N 1
ATOM 717 C CA . MET A 1 91 ? 46.697 -2.892 41.360 1.00 52.06 91 MET A CA 1
ATOM 718 C C . MET A 1 91 ? 46.557 -3.758 42.614 1.00 52.06 91 MET A C 1
ATOM 720 O O . MET A 1 91 ? 47.360 -3.641 43.538 1.00 52.06 91 MET A O 1
ATOM 724 N N . PHE A 1 92 ? 45.572 -4.653 42.628 1.00 57.56 92 PHE A N 1
ATOM 725 C CA . PHE A 1 92 ? 45.531 -5.765 43.576 1.00 57.56 92 PHE A CA 1
ATOM 726 C C . PHE A 1 92 ? 46.352 -6.943 43.019 1.00 57.56 92 PHE A C 1
ATOM 728 O O . PHE A 1 92 ? 46.227 -7.236 41.827 1.00 57.56 92 PHE A O 1
ATOM 735 N N . PRO A 1 93 ? 47.178 -7.626 43.833 1.00 48.81 93 PRO A N 1
ATOM 736 C CA . PRO A 1 93 ? 47.896 -8.821 43.401 1.00 48.81 93 PRO A CA 1
ATOM 737 C C . PRO A 1 93 ? 46.948 -10.031 43.369 1.00 48.81 93 PRO A C 1
ATOM 739 O O . PRO A 1 93 ? 46.117 -10.193 44.262 1.00 48.81 93 PRO A O 1
ATOM 742 N N . SER A 1 94 ? 47.073 -10.885 42.349 1.00 53.72 94 SER A N 1
ATOM 743 C CA . SER A 1 94 ? 46.441 -12.208 42.343 1.00 53.72 94 SER A CA 1
ATOM 744 C C . SER A 1 94 ? 47.275 -13.170 43.187 1.00 53.72 94 SER A C 1
ATOM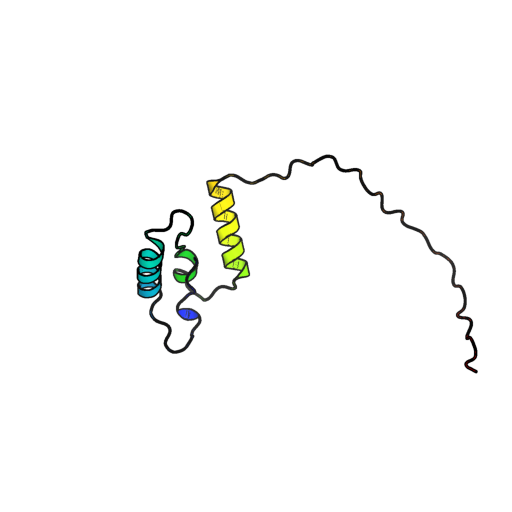 746 O O . SER A 1 94 ? 48.464 -13.343 42.907 1.00 53.72 94 SER A O 1
ATOM 748 N N . THR A 1 95 ? 46.653 -13.786 44.190 1.00 57.00 95 THR A N 1
ATOM 749 C CA . THR A 1 95 ? 47.136 -15.045 44.775 1.00 57.00 95 THR A CA 1
ATOM 750 C C . THR A 1 95 ? 46.869 -16.193 43.812 1.00 57.00 95 THR A C 1
ATOM 752 O O . THR A 1 95 ? 45.807 -16.150 43.146 1.00 57.00 95 THR A O 1
#

Foldseek 3Di:
DEDWAPQVPPPPDDQLVVVQVVVCVVCVVPPPDDYDDVNHPDPHTDDVVVVVVVVVVVCCVVPNDPPPPDPDDDDPPPPPDDDDDDDDDDDDDDD

InterPro domains:
  IPR014729 Rossmann-like alpha/beta/alpha sandwich fold [G3DSA:3.40.50.620] (1-92)
  IPR051182 Eukaryotic NMN adenylyltransferase [PTHR12039] (1-70)